Protein AF-A0AAU5USV9-F1 (afdb_monomer)

Secondary structure (DSSP, 8-state):
--HHHHHHHHHHHHHHHHHHHHHHHHIIIIIHHHHHHHHTT-HHHHHHHHHHHHTTHHHHHHHHHHHHHHHHHHHHHH--TTHHHHHHHHHHHHHHHHHHHHIIIIIHHHHHT--TTTHHHHHHHHHHHHHHHHHHHHHHHHHHHHGGG-

Solvent-accessible surface area (backbone atoms only — not comparable to full-atom values): 8138 Å² total; per-residue (Å²): 131,59,74,66,59,58,52,52,49,49,52,52,33,51,49,50,43,48,51,52,37,48,52,50,49,44,41,63,73,50,47,52,56,48,49,51,61,74,41,61,85,44,56,64,65,46,51,54,52,50,47,60,66,53,54,78,44,62,60,59,51,49,53,51,52,50,51,36,52,52,44,50,51,52,47,52,74,74,46,65,77,67,48,67,59,57,51,50,31,48,51,29,47,50,53,28,48,52,50,49,48,44,42,66,69,51,50,47,59,49,58,78,73,46,52,86,84,50,41,65,60,54,52,54,51,46,53,52,53,52,51,50,32,40,51,33,44,43,49,31,42,50,52,59,60,53,59,78,77,110

Foldseek 3Di:
DPPVVLVVLLCQLLVLLCCLLVVLCCCLPPVVVVLCVVCPPVPVVSLVVVCVVLPPVLVVVVVSLVSNVVSLVVSCVVDVVPVVLSVLLVVLSVVLVVLSCCCNPPLSVCCVPDDPVCNVVSVVVVSVSSVSSSVSSVVSSVSSVVVVVD

pLDDT: mean 92.58, std 6.14, range [59.22, 98.56]

Radius of gyration: 17.81 Å; Cα contacts (8 Å, |Δi|>4): 89; chains: 1; bounding box: 40×24×57 Å

Mean predicted aligned error: 3.77 Å

Structure (mmCIF, N/CA/C/O backbone):
data_AF-A0AAU5USV9-F1
#
_entry.id   AF-A0AAU5USV9-F1
#
loop_
_atom_site.group_PDB
_atom_site.id
_atom_site.type_symbol
_atom_site.label_atom_id
_atom_site.label_alt_id
_atom_site.label_comp_id
_atom_site.label_asym_id
_atom_site.label_entity_id
_atom_site.label_seq_id
_atom_site.pdbx_PDB_ins_code
_atom_site.Cartn_x
_atom_site.Cartn_y
_atom_site.Cartn_z
_atom_site.occupancy
_atom_site.B_iso_or_equiv
_atom_site.auth_seq_id
_atom_site.auth_comp_id
_atom_site.auth_asym_id
_atom_site.auth_atom_id
_atom_site.pdbx_PDB_model_num
ATOM 1 N N . MET A 1 1 ? 11.718 -4.136 -29.205 1.00 59.22 1 MET A N 1
ATOM 2 C CA . MET A 1 1 ? 10.387 -3.529 -28.957 1.00 59.22 1 MET A CA 1
ATOM 3 C C . MET A 1 1 ? 10.379 -2.122 -29.527 1.00 59.22 1 MET A C 1
ATOM 5 O O . MET A 1 1 ? 11.414 -1.473 -29.456 1.00 59.22 1 MET A O 1
ATOM 9 N N . SER A 1 2 ? 9.266 -1.655 -30.103 1.00 70.94 2 SER A N 1
ATOM 10 C CA . SER A 1 2 ? 9.129 -0.237 -30.465 1.00 70.94 2 SER A CA 1
ATOM 11 C C . SER A 1 2 ? 9.112 0.623 -29.194 1.00 70.94 2 SER A C 1
ATOM 13 O O . SER A 1 2 ? 8.640 0.172 -28.147 1.00 70.94 2 SER A O 1
ATOM 15 N N . SER A 1 3 ? 9.604 1.860 -29.276 1.00 75.19 3 SER A N 1
ATOM 16 C CA . SER A 1 3 ? 9.618 2.818 -28.156 1.00 75.19 3 SER A CA 1
ATOM 17 C C . SER A 1 3 ? 8.234 3.007 -27.514 1.00 75.19 3 SER A C 1
ATOM 19 O O . SER A 1 3 ? 8.122 3.127 -26.296 1.00 75.19 3 SER A O 1
ATOM 21 N N . GLY A 1 4 ? 7.164 2.930 -28.313 1.00 82.88 4 GLY A N 1
ATOM 22 C CA . GLY A 1 4 ? 5.782 3.022 -27.833 1.00 82.88 4 GLY A CA 1
ATOM 23 C C . GLY A 1 4 ? 5.337 1.867 -26.925 1.00 82.88 4 GLY A C 1
ATOM 24 O O . GLY A 1 4 ? 4.580 2.095 -25.985 1.00 82.88 4 GLY A O 1
ATOM 25 N N . ALA A 1 5 ? 5.823 0.641 -27.147 1.00 83.88 5 ALA A N 1
ATOM 26 C CA . ALA A 1 5 ? 5.436 -0.513 -26.329 1.00 83.88 5 ALA A CA 1
ATOM 27 C C . ALA A 1 5 ? 6.033 -0.445 -24.910 1.00 83.88 5 ALA A C 1
ATOM 29 O O . ALA A 1 5 ? 5.352 -0.763 -23.935 1.00 83.88 5 ALA A O 1
ATOM 30 N N . LEU A 1 6 ? 7.282 0.018 -24.788 1.00 85.06 6 LEU A N 1
ATOM 31 C CA . LEU A 1 6 ? 7.930 0.240 -23.491 1.00 85.06 6 LEU A CA 1
ATOM 32 C C . LEU A 1 6 ? 7.239 1.370 -22.715 1.00 85.06 6 LEU A C 1
ATOM 34 O O . LEU A 1 6 ? 6.956 1.216 -21.528 1.00 85.06 6 LEU A O 1
ATOM 38 N N . ALA A 1 7 ? 6.902 2.470 -23.396 1.00 87.62 7 ALA A N 1
ATOM 39 C CA . ALA A 1 7 ? 6.174 3.585 -22.795 1.00 87.62 7 ALA A CA 1
ATOM 40 C C . ALA A 1 7 ? 4.793 3.154 -22.270 1.00 87.62 7 ALA A C 1
ATOM 42 O O . ALA A 1 7 ? 4.430 3.482 -21.142 1.00 87.62 7 ALA A O 1
ATOM 43 N N . GLY A 1 8 ? 4.047 2.360 -23.047 1.00 91.56 8 GLY A N 1
ATOM 44 C CA . GLY A 1 8 ? 2.766 1.802 -22.609 1.00 91.56 8 GLY A CA 1
ATOM 45 C C . GLY A 1 8 ? 2.897 0.940 -21.350 1.00 91.56 8 GLY A C 1
ATOM 46 O O . GLY A 1 8 ? 2.138 1.118 -20.397 1.00 91.56 8 GLY A O 1
ATOM 47 N N . LEU A 1 9 ? 3.901 0.057 -21.301 1.00 91.56 9 LEU A N 1
ATOM 48 C CA . LEU A 1 9 ? 4.178 -0.768 -20.122 1.00 91.56 9 LEU A CA 1
ATOM 49 C C . LEU A 1 9 ? 4.544 0.083 -18.896 1.00 91.56 9 LEU A C 1
ATOM 51 O O . LEU A 1 9 ? 4.040 -0.179 -17.803 1.00 91.56 9 LEU A O 1
ATOM 55 N N . ALA A 1 10 ? 5.371 1.116 -19.075 1.00 90.12 10 ALA A N 1
ATOM 56 C CA . ALA A 1 10 ? 5.758 2.031 -18.005 1.00 90.12 10 ALA A CA 1
ATOM 57 C C . ALA A 1 10 ? 4.550 2.791 -17.433 1.00 90.12 10 ALA A C 1
ATOM 59 O O . ALA A 1 10 ? 4.406 2.879 -16.213 1.00 90.12 10 ALA A O 1
ATOM 60 N N . ILE A 1 11 ? 3.644 3.273 -18.294 1.00 93.75 11 ILE A N 1
ATOM 61 C CA . ILE A 1 11 ? 2.396 3.934 -17.880 1.00 93.75 11 ILE A CA 1
ATOM 62 C C . ILE A 1 11 ? 1.518 2.973 -17.074 1.00 93.75 11 ILE A C 1
ATOM 64 O O . ILE A 1 11 ? 1.021 3.348 -16.013 1.00 93.75 11 ILE A O 1
ATOM 68 N N . ILE A 1 12 ? 1.351 1.730 -17.538 1.00 95.38 12 ILE A N 1
ATOM 69 C CA . ILE A 1 12 ? 0.572 0.713 -16.819 1.00 95.38 12 ILE A CA 1
ATOM 70 C C . ILE A 1 12 ? 1.197 0.437 -15.449 1.00 95.38 12 ILE A C 1
ATOM 72 O O . ILE A 1 12 ? 0.503 0.486 -14.435 1.00 95.38 12 ILE A O 1
ATOM 76 N N . HIS A 1 13 ? 2.507 0.189 -15.398 1.00 94.38 13 HIS A N 1
ATOM 77 C CA . HIS A 1 13 ? 3.221 -0.087 -14.153 1.00 94.38 13 HIS A CA 1
ATOM 78 C C . HIS A 1 13 ? 3.089 1.070 -13.150 1.00 94.38 13 HIS A C 1
ATOM 80 O O . HIS A 1 13 ? 2.710 0.857 -11.995 1.00 94.38 13 HIS A O 1
ATOM 86 N N . ALA A 1 14 ? 3.350 2.302 -13.597 1.00 94.12 14 ALA A N 1
ATOM 87 C CA . ALA A 1 14 ? 3.230 3.500 -12.775 1.00 94.12 14 ALA A CA 1
ATOM 88 C C . ALA A 1 14 ? 1.783 3.734 -12.318 1.00 94.12 14 ALA A C 1
ATOM 90 O O . ALA A 1 14 ? 1.560 4.042 -11.151 1.00 94.12 14 ALA A O 1
ATOM 91 N N . GLY A 1 15 ? 0.799 3.528 -13.197 1.00 96.94 15 GLY A N 1
ATOM 92 C CA . GLY A 1 15 ? -0.624 3.659 -12.883 1.00 96.94 15 GLY A CA 1
ATOM 93 C C . GLY A 1 15 ? -1.095 2.661 -11.824 1.00 96.94 15 GLY A C 1
ATOM 94 O O . GLY A 1 15 ? -1.792 3.045 -10.887 1.00 96.94 15 GLY A O 1
ATOM 95 N N . LEU A 1 16 ? -0.664 1.398 -11.913 1.00 97.62 16 LEU A N 1
ATOM 96 C CA . LEU A 1 16 ? -0.963 0.374 -10.907 1.00 97.62 16 LEU A CA 1
ATOM 97 C C . LEU A 1 16 ? -0.347 0.726 -9.545 1.00 97.62 16 LEU A C 1
ATOM 99 O O . LEU A 1 16 ? -1.026 0.664 -8.518 1.00 97.62 16 LEU A O 1
ATOM 103 N N . ALA A 1 17 ? 0.923 1.139 -9.532 1.00 96.44 17 ALA A N 1
ATOM 104 C CA . ALA A 1 17 ? 1.601 1.569 -8.313 1.00 96.44 17 ALA A CA 1
ATOM 105 C C . ALA A 1 17 ? 0.934 2.814 -7.697 1.00 96.44 17 ALA A C 1
ATOM 107 O O . ALA A 1 17 ? 0.673 2.840 -6.492 1.00 96.44 17 ALA A O 1
ATOM 108 N N . ALA A 1 18 ? 0.576 3.803 -8.519 1.00 97.06 18 ALA A N 1
ATOM 109 C CA . ALA A 1 18 ? -0.140 5.001 -8.093 1.00 97.06 18 ALA A CA 1
ATOM 110 C C . ALA A 1 18 ? -1.527 4.670 -7.526 1.00 97.06 18 ALA A C 1
ATOM 112 O O . ALA A 1 18 ? -1.901 5.207 -6.486 1.00 97.06 18 ALA A O 1
ATOM 113 N N . ALA A 1 19 ? -2.272 3.753 -8.150 1.00 97.56 19 ALA A N 1
ATOM 114 C CA . ALA A 1 19 ? -3.566 3.301 -7.645 1.00 97.56 19 ALA A CA 1
ATOM 115 C C . ALA A 1 19 ? -3.436 2.639 -6.264 1.00 97.56 19 ALA A C 1
ATOM 117 O O . ALA A 1 19 ? -4.251 2.893 -5.374 1.00 97.56 19 ALA A O 1
ATOM 118 N N . TRP A 1 20 ? -2.391 1.833 -6.052 1.00 96.94 20 TRP A N 1
ATOM 119 C CA . TRP A 1 20 ? -2.150 1.200 -4.757 1.00 96.94 20 TRP A CA 1
ATOM 120 C C . TRP A 1 20 ? -1.796 2.221 -3.669 1.00 96.94 20 TRP A C 1
ATOM 122 O O . TRP A 1 20 ? -2.435 2.251 -2.613 1.00 96.94 20 TRP A O 1
ATOM 132 N N . VAL A 1 21 ? -0.817 3.090 -3.944 1.00 97.44 21 VAL A N 1
ATOM 133 C CA . VAL A 1 21 ? -0.370 4.157 -3.034 1.00 97.44 21 VAL A CA 1
ATOM 134 C C . VAL A 1 21 ? -1.522 5.112 -2.721 1.00 97.44 21 VAL A C 1
ATOM 136 O O . VAL A 1 21 ? -1.802 5.381 -1.553 1.00 97.44 21 VAL A O 1
ATOM 139 N N . GLY A 1 22 ? -2.239 5.568 -3.748 1.00 97.44 22 GLY A N 1
ATOM 140 C CA . GLY A 1 22 ? -3.383 6.465 -3.622 1.00 97.44 22 GLY A CA 1
ATOM 141 C C . GLY A 1 22 ? -4.527 5.847 -2.822 1.00 97.44 22 GLY A C 1
ATOM 142 O O . GLY A 1 22 ? -5.058 6.493 -1.921 1.00 97.44 22 GLY A O 1
ATOM 143 N N . GLY A 1 23 ? -4.866 4.578 -3.071 1.00 95.88 23 GLY A N 1
ATOM 144 C CA . GLY A 1 23 ? -5.890 3.862 -2.307 1.00 95.88 23 GLY A CA 1
ATOM 145 C C . GLY A 1 23 ? -5.537 3.726 -0.821 1.00 95.88 23 GLY A C 1
ATOM 146 O O . GLY A 1 23 ? -6.385 3.963 0.044 1.00 95.88 23 GLY A O 1
ATOM 147 N N . MET A 1 24 ? -4.277 3.408 -0.506 1.00 95.81 24 MET A N 1
ATOM 148 C CA . MET A 1 24 ? -3.789 3.359 0.877 1.00 95.81 24 MET A CA 1
ATOM 149 C C . MET A 1 24 ? -3.820 4.737 1.546 1.00 95.81 24 MET A C 1
ATOM 151 O O . MET A 1 24 ? -4.341 4.861 2.655 1.00 95.81 24 MET A O 1
ATOM 155 N N . ALA A 1 25 ? -3.310 5.769 0.870 1.00 97.75 25 ALA A N 1
ATOM 156 C CA . ALA A 1 25 ? -3.290 7.137 1.381 1.00 97.75 25 ALA A CA 1
ATOM 157 C C . ALA A 1 25 ? -4.709 7.667 1.630 1.00 97.75 25 ALA A C 1
ATOM 159 O O . ALA A 1 25 ? -4.994 8.195 2.704 1.00 97.75 25 ALA A O 1
ATOM 160 N N . TYR A 1 26 ? -5.627 7.463 0.683 1.00 96.94 26 TYR A N 1
ATOM 161 C CA . TYR A 1 26 ? -7.027 7.850 0.834 1.00 96.94 26 TYR A CA 1
ATOM 162 C C . TYR A 1 26 ? -7.682 7.142 2.023 1.00 96.94 26 TYR A C 1
ATOM 164 O O . TYR A 1 26 ? -8.334 7.782 2.852 1.00 96.94 26 TYR A O 1
ATOM 172 N N . SER A 1 27 ? -7.466 5.831 2.157 1.00 93.25 27 SER A N 1
ATOM 173 C CA . SER A 1 27 ? -7.966 5.076 3.304 1.00 93.25 27 SER A CA 1
ATOM 174 C C . SER A 1 27 ? -7.446 5.664 4.622 1.00 93.25 27 SER A C 1
ATOM 176 O O . SER A 1 27 ? -8.243 6.035 5.484 1.00 93.25 27 SER A O 1
ATOM 178 N N . LEU A 1 28 ? -6.127 5.832 4.759 1.00 94.50 28 LEU A N 1
ATOM 179 C CA . LEU A 1 28 ? -5.485 6.269 6.002 1.00 94.50 28 LEU A CA 1
ATOM 180 C C . LEU A 1 28 ? -5.805 7.709 6.396 1.00 94.50 28 LEU A C 1
ATOM 182 O O . LEU A 1 28 ? -6.078 7.968 7.566 1.00 94.50 28 LEU A O 1
ATOM 186 N N . PHE A 1 29 ? -5.767 8.640 5.446 1.00 96.31 29 PHE A N 1
ATOM 187 C CA . PHE A 1 29 ? -5.858 10.069 5.745 1.00 96.31 29 PHE A CA 1
ATOM 188 C C . PHE A 1 29 ? -7.265 10.640 5.576 1.00 96.31 29 PHE A C 1
ATOM 190 O O . PHE A 1 29 ? -7.553 11.702 6.123 1.00 96.31 29 PHE A O 1
ATOM 197 N N . VAL A 1 30 ? -8.159 9.948 4.863 1.00 96.31 30 VAL A N 1
ATOM 198 C CA . VAL A 1 30 ? -9.526 10.433 4.614 1.00 96.31 30 VAL A CA 1
ATOM 199 C C . VAL A 1 30 ? -10.569 9.517 5.238 1.00 96.31 30 VAL A C 1
ATOM 201 O O . VAL A 1 30 ? -11.395 9.989 6.020 1.00 96.31 30 VAL A O 1
ATOM 204 N N . VAL A 1 31 ? -10.549 8.219 4.928 1.00 94.56 31 VAL A N 1
ATOM 205 C CA . VAL A 1 31 ? -11.603 7.292 5.375 1.00 94.56 31 VAL A CA 1
ATOM 206 C C . VAL A 1 31 ? -11.506 7.022 6.874 1.00 94.56 31 VAL A C 1
ATOM 208 O O . VAL A 1 31 ? -12.481 7.240 7.590 1.00 94.56 31 VAL A O 1
ATOM 211 N N . GLN A 1 32 ? -10.340 6.603 7.377 1.00 92.19 32 GLN A N 1
ATOM 212 C CA . GLN A 1 32 ? -10.170 6.237 8.790 1.00 92.19 32 GLN A CA 1
ATOM 213 C C . GLN A 1 32 ? -10.504 7.395 9.757 1.00 92.19 32 GLN A C 1
ATOM 215 O O . GLN A 1 32 ? -11.249 7.167 10.716 1.00 92.19 32 GLN A O 1
ATOM 220 N N . PRO A 1 33 ? -10.064 8.650 9.521 1.00 93.81 33 PRO A N 1
ATOM 221 C CA . PRO A 1 33 ? -10.428 9.771 10.386 1.00 93.81 33 PRO A CA 1
ATOM 222 C C . PRO A 1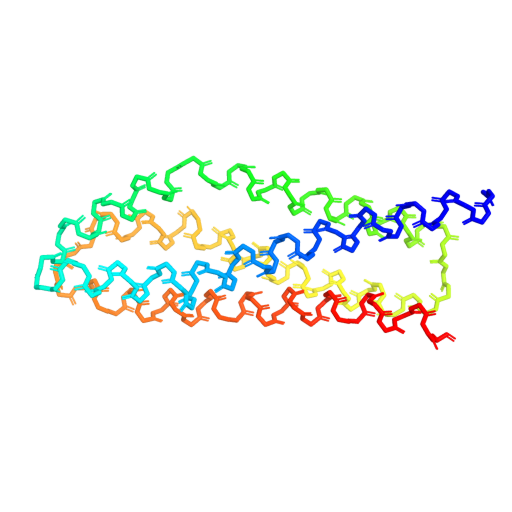 33 ? -11.924 10.096 10.336 1.00 93.81 33 PRO A C 1
ATOM 224 O O . PRO A 1 33 ? -12.525 10.379 11.374 1.00 93.81 33 PRO A O 1
ATOM 227 N N . LYS A 1 34 ? -12.548 10.012 9.151 1.00 95.25 34 LYS A N 1
ATOM 228 C CA . LYS A 1 34 ? -13.993 10.228 8.994 1.00 95.25 34 LYS A CA 1
ATOM 229 C C . LYS A 1 34 ? -14.808 9.153 9.705 1.00 95.25 34 LYS A C 1
ATOM 231 O O . LYS A 1 34 ? -15.742 9.505 10.415 1.00 95.25 34 LYS A O 1
ATOM 236 N N . LEU A 1 35 ? -14.423 7.880 9.593 1.00 93.31 35 LEU A N 1
ATOM 237 C CA . LEU A 1 35 ? -15.056 6.785 10.332 1.00 93.31 35 LEU A CA 1
ATOM 238 C C . LEU A 1 35 ? -14.930 6.994 11.843 1.00 93.31 35 LEU A C 1
ATOM 240 O O . LEU A 1 35 ? -15.921 6.909 12.562 1.00 93.31 35 LEU A O 1
ATOM 244 N N . LYS A 1 36 ? -13.736 7.348 12.334 1.00 92.19 36 LYS A N 1
ATOM 245 C CA . LYS A 1 36 ? -13.534 7.661 13.755 1.00 92.19 36 LYS A CA 1
ATOM 246 C C . LYS A 1 36 ? -14.444 8.799 14.229 1.00 92.19 36 LYS A C 1
ATOM 248 O O . LYS A 1 36 ? -15.004 8.698 15.316 1.00 92.19 36 LYS A O 1
ATOM 253 N N . ARG A 1 37 ? -14.603 9.859 13.429 1.00 94.88 37 ARG A N 1
ATOM 254 C CA . ARG A 1 37 ? -15.481 10.994 13.752 1.00 94.88 37 ARG A CA 1
ATOM 255 C C . ARG A 1 37 ? -16.963 10.618 13.713 1.00 94.88 37 ARG A C 1
ATOM 257 O O . ARG A 1 37 ? -17.692 11.035 14.600 1.00 94.88 37 ARG A O 1
ATOM 264 N N . TYR A 1 38 ? -17.387 9.863 12.701 1.00 96.06 38 TYR A N 1
ATOM 265 C CA . TYR A 1 38 ? -18.782 9.469 12.504 1.00 96.06 38 TYR A CA 1
ATOM 266 C C . TYR A 1 38 ? -19.295 8.583 13.643 1.00 96.06 38 TYR A C 1
ATOM 268 O O . TYR A 1 38 ? -20.351 8.855 14.197 1.00 96.06 38 TYR A O 1
ATOM 276 N N . PHE A 1 39 ? -18.516 7.573 14.037 1.00 95.75 39 PHE A N 1
ATOM 277 C CA . PHE A 1 39 ? -18.911 6.641 15.096 1.00 95.75 39 PHE A CA 1
ATOM 278 C C . PHE A 1 39 ? -18.698 7.193 16.517 1.00 95.75 39 PHE A C 1
ATOM 280 O O . PHE A 1 39 ? -19.333 6.738 17.465 1.00 95.75 39 PHE A O 1
ATOM 287 N N . GLY A 1 40 ? -17.820 8.183 16.709 1.00 94.06 40 GLY A N 1
ATOM 288 C CA . GLY A 1 40 ? -17.597 8.798 18.020 1.00 94.06 40 GLY A CA 1
ATOM 289 C C . GLY A 1 40 ? -17.177 7.779 19.088 1.00 94.06 40 GLY A C 1
ATOM 290 O O . GLY A 1 40 ? -16.070 7.240 19.028 1.00 94.06 40 GLY A O 1
ATOM 291 N N . LYS A 1 41 ? -18.053 7.547 20.078 1.00 92.81 41 LYS A N 1
ATOM 292 C CA . LYS A 1 41 ? -17.845 6.579 21.173 1.00 92.81 41 LYS A CA 1
ATOM 293 C C . LYS A 1 41 ? -18.227 5.138 20.804 1.00 92.81 41 LYS A C 1
ATOM 295 O O . LYS A 1 41 ? -17.835 4.231 21.530 1.00 92.81 41 LYS A O 1
ATOM 300 N N . ASP A 1 42 ? -18.954 4.926 19.706 1.00 94.25 42 ASP A N 1
ATOM 301 C CA . ASP A 1 42 ? -19.351 3.598 19.228 1.00 94.25 42 ASP A CA 1
ATOM 302 C C . ASP A 1 42 ? -18.169 2.886 18.552 1.00 94.25 42 ASP A C 1
ATOM 304 O O . ASP A 1 42 ? -17.999 2.868 17.330 1.00 94.25 42 ASP A O 1
ATOM 308 N N . GLN A 1 43 ? -17.272 2.351 19.379 1.00 89.31 43 GLN A N 1
ATOM 309 C CA . GLN A 1 43 ? -16.098 1.634 18.899 1.00 89.31 43 GLN A CA 1
ATOM 310 C C . GLN A 1 43 ? -16.480 0.321 18.205 1.00 89.31 43 GLN A C 1
ATOM 312 O O . GLN A 1 43 ? -15.865 -0.015 17.194 1.00 89.31 43 GLN A O 1
ATOM 317 N N . ASP A 1 44 ? -17.496 -0.380 18.701 1.00 90.56 44 ASP A N 1
ATOM 318 C CA . ASP A 1 44 ? -17.882 -1.697 18.195 1.00 90.56 44 ASP A CA 1
ATOM 319 C C . ASP A 1 44 ? -18.519 -1.596 16.806 1.00 90.56 44 ASP A C 1
ATOM 321 O O . ASP A 1 44 ? -18.103 -2.312 15.891 1.00 90.56 44 ASP A O 1
ATOM 325 N N . GLY A 1 45 ? -19.434 -0.642 16.592 1.00 92.94 45 GLY A N 1
ATOM 326 C CA . GLY A 1 45 ? -20.004 -0.376 15.269 1.00 92.94 45 GLY A CA 1
ATOM 327 C C . GLY A 1 45 ? -18.937 0.025 14.246 1.00 92.94 45 GLY A C 1
ATOM 328 O O . GLY A 1 45 ? -18.941 -0.443 13.101 1.00 92.94 45 GLY A O 1
ATOM 329 N N . ARG A 1 46 ? -17.941 0.815 14.672 1.00 93.12 46 ARG A N 1
ATOM 330 C CA . ARG A 1 46 ? -16.802 1.185 13.819 1.00 93.12 46 ARG A CA 1
ATOM 331 C C . ARG A 1 46 ? -15.965 -0.029 13.416 1.00 93.12 46 ARG A C 1
ATOM 333 O O . ARG A 1 46 ? -15.546 -0.126 12.259 1.00 93.12 46 ARG A O 1
ATOM 340 N N . GLU A 1 47 ? -15.680 -0.930 14.353 1.00 91.31 47 GLU A N 1
ATOM 341 C CA . GLU A 1 47 ? -14.904 -2.146 14.091 1.00 91.31 47 GLU A CA 1
ATOM 342 C C . GLU A 1 47 ? -15.664 -3.112 13.173 1.00 91.31 47 GLU A C 1
ATOM 344 O O . GLU A 1 47 ? -15.072 -3.621 12.219 1.00 91.31 47 GLU A O 1
ATOM 349 N N . GLN A 1 48 ? -16.976 -3.282 13.369 1.00 91.75 48 GLN A N 1
ATOM 350 C CA . GLN A 1 48 ? -17.827 -4.088 12.487 1.00 91.75 48 GLN A CA 1
ATOM 351 C C . GLN A 1 48 ? -17.807 -3.573 11.044 1.00 91.75 48 GLN A C 1
ATOM 353 O O . GLN A 1 48 ? -17.526 -4.339 10.119 1.00 91.75 48 GLN A O 1
ATOM 358 N N . LEU A 1 49 ? -18.021 -2.269 10.827 1.00 92.44 49 LEU A N 1
ATOM 359 C CA . LEU A 1 49 ? -17.957 -1.697 9.479 1.00 92.44 49 LEU A CA 1
ATOM 360 C C . LEU A 1 49 ? -16.555 -1.837 8.872 1.00 92.44 49 LEU A C 1
ATOM 362 O O . LEU A 1 49 ? -16.413 -2.183 7.698 1.00 92.44 49 LEU A O 1
ATOM 366 N N . THR A 1 50 ? -15.508 -1.605 9.668 1.00 90.69 50 THR A N 1
ATOM 367 C CA . THR A 1 50 ? -14.121 -1.785 9.217 1.00 90.69 50 THR A CA 1
ATOM 368 C C . THR A 1 50 ? -13.878 -3.226 8.770 1.00 90.69 50 THR A C 1
ATOM 370 O O . THR A 1 50 ? -13.190 -3.448 7.774 1.00 90.69 50 THR A O 1
ATOM 373 N N . ALA A 1 51 ? -14.474 -4.201 9.458 1.00 89.62 51 ALA A N 1
ATOM 374 C CA . ALA A 1 51 ? -14.377 -5.604 9.094 1.00 89.62 51 ALA A CA 1
ATOM 375 C C . ALA A 1 51 ? -15.091 -5.949 7.797 1.00 89.62 51 ALA A C 1
ATOM 377 O O . ALA A 1 51 ? -14.517 -6.659 6.970 1.00 89.62 51 ALA A O 1
ATOM 378 N N . VAL A 1 52 ? -16.278 -5.391 7.573 1.00 91.12 52 VAL A N 1
ATOM 379 C CA . VAL A 1 52 ? -16.984 -5.532 6.296 1.00 91.12 52 VAL A CA 1
ATOM 380 C C . VAL A 1 52 ? -16.140 -4.957 5.156 1.00 91.12 52 VAL A C 1
ATOM 382 O O . VAL A 1 52 ? -15.911 -5.647 4.164 1.00 91.12 52 VAL A O 1
ATOM 385 N N . ILE A 1 53 ? -15.593 -3.748 5.322 1.00 88.38 53 ILE A N 1
ATOM 386 C CA . ILE A 1 53 ? -14.740 -3.093 4.314 1.00 88.38 53 ILE A CA 1
ATOM 387 C C . ILE A 1 53 ? -13.459 -3.900 4.040 1.00 88.38 53 ILE A C 1
ATOM 389 O O . ILE A 1 53 ? -13.024 -4.011 2.893 1.00 88.38 53 ILE A O 1
ATOM 393 N N . ALA A 1 54 ? -12.831 -4.453 5.080 1.00 85.62 54 ALA A N 1
ATOM 394 C CA . ALA A 1 54 ? -11.597 -5.226 4.948 1.00 85.62 54 ALA A CA 1
ATOM 395 C C . ALA A 1 54 ? -11.830 -6.639 4.382 1.00 85.62 54 ALA A C 1
ATOM 397 O O . ALA A 1 54 ? -10.923 -7.222 3.776 1.00 85.62 54 ALA A O 1
ATOM 398 N N . SER A 1 55 ? -13.027 -7.202 4.569 1.00 85.12 55 SER A N 1
ATOM 399 C CA . SER A 1 55 ? -13.370 -8.544 4.103 1.00 85.12 55 SER A CA 1
ATOM 400 C C . SER A 1 55 ? -13.246 -8.659 2.578 1.00 85.12 55 SER A C 1
ATOM 402 O O . SER A 1 55 ? -13.627 -7.771 1.821 1.00 85.12 55 SER A O 1
ATOM 404 N N . GLY A 1 56 ? -12.620 -9.739 2.104 1.00 85.94 56 GLY A N 1
ATOM 405 C CA . GLY A 1 56 ? -12.406 -9.993 0.672 1.00 85.94 56 GLY A CA 1
ATOM 406 C C . GLY A 1 56 ? -11.403 -9.064 -0.033 1.00 85.94 56 GLY A C 1
ATOM 407 O O . GLY A 1 56 ? -10.844 -9.454 -1.058 1.00 85.94 56 GLY A O 1
ATOM 408 N N . ASN A 1 57 ? -11.086 -7.892 0.529 1.00 90.69 57 ASN A N 1
ATOM 409 C CA . ASN A 1 57 ? -10.193 -6.911 -0.092 1.00 90.69 57 ASN A CA 1
ATOM 410 C C . ASN A 1 57 ? -8.776 -7.459 -0.327 1.00 90.69 57 ASN A C 1
ATOM 412 O O . ASN A 1 57 ? -8.096 -7.063 -1.273 1.00 90.69 57 ASN A O 1
ATOM 416 N N . ARG A 1 58 ? -8.343 -8.428 0.490 1.00 94.12 58 ARG A N 1
ATOM 417 C CA . ARG A 1 58 ? -7.000 -9.009 0.388 1.00 94.12 58 ARG A CA 1
ATOM 418 C C . ARG A 1 58 ? -6.679 -9.603 -0.983 1.00 94.12 58 ARG A C 1
ATOM 420 O O . ARG A 1 58 ? -5.564 -9.436 -1.459 1.00 94.12 58 ARG A O 1
ATOM 427 N N . TRP A 1 59 ? -7.650 -10.234 -1.644 1.00 95.31 59 TRP A N 1
ATOM 428 C CA . TRP A 1 59 ? -7.433 -10.834 -2.964 1.00 95.31 59 TRP A CA 1
ATOM 429 C C . TRP A 1 59 ? -7.291 -9.784 -4.064 1.00 95.31 59 TRP A C 1
ATOM 431 O O . TRP A 1 59 ? -6.462 -9.942 -4.956 1.00 95.31 59 TRP A O 1
ATOM 441 N N . LYS A 1 60 ? -8.029 -8.672 -3.958 1.00 95.31 60 LYS A N 1
ATOM 442 C CA . LYS A 1 60 ? -7.894 -7.534 -4.879 1.00 95.31 60 LYS A CA 1
ATOM 443 C C . LYS A 1 60 ? -6.505 -6.908 -4.768 1.00 95.31 60 LYS A C 1
ATOM 445 O O . LYS A 1 60 ? -5.866 -6.641 -5.781 1.00 95.31 60 LYS A O 1
ATOM 450 N N . VAL A 1 61 ? -6.016 -6.729 -3.539 1.00 95.44 61 VAL A N 1
ATOM 451 C CA . VAL A 1 61 ? -4.679 -6.172 -3.295 1.00 95.44 61 VAL A CA 1
ATOM 452 C C . VAL A 1 61 ? -3.576 -7.142 -3.727 1.00 95.44 61 VAL A C 1
ATOM 454 O O . VAL A 1 61 ? -2.612 -6.695 -4.337 1.00 95.44 61 VAL A O 1
ATOM 457 N N . ILE A 1 62 ? -3.724 -8.457 -3.511 1.00 96.75 62 ILE A N 1
ATOM 458 C CA . ILE A 1 62 ? -2.786 -9.455 -4.060 1.00 96.75 62 ILE A CA 1
ATOM 459 C C . ILE A 1 62 ? -2.720 -9.361 -5.582 1.00 96.75 62 ILE A C 1
ATOM 461 O O . ILE A 1 62 ? -1.623 -9.316 -6.129 1.00 96.75 62 ILE A O 1
ATOM 465 N N . GLY A 1 63 ? -3.870 -9.307 -6.262 1.00 97.81 63 GLY A N 1
ATOM 466 C CA . GLY A 1 63 ? -3.908 -9.168 -7.718 1.00 97.81 63 GLY A CA 1
ATOM 467 C C . GLY A 1 63 ? -3.181 -7.909 -8.196 1.00 97.81 63 GLY A C 1
ATOM 468 O O . GLY A 1 63 ? -2.394 -7.970 -9.137 1.00 97.81 63 GLY A O 1
ATOM 469 N N . LEU A 1 64 ? -3.372 -6.788 -7.495 1.00 97.88 64 LEU A N 1
ATOM 470 C CA . LEU A 1 64 ? -2.679 -5.533 -7.780 1.00 97.88 64 LEU A CA 1
ATOM 471 C C . LEU A 1 64 ? -1.160 -5.638 -7.563 1.00 97.88 64 LEU A C 1
ATOM 473 O O . LEU A 1 64 ? -0.397 -5.261 -8.447 1.00 97.88 64 LEU A O 1
ATOM 477 N N . ILE A 1 65 ? -0.714 -6.188 -6.428 1.00 97.69 65 ILE A N 1
ATOM 478 C CA . ILE A 1 65 ? 0.713 -6.405 -6.131 1.00 97.69 65 ILE A CA 1
ATOM 479 C C . ILE A 1 65 ? 1.346 -7.321 -7.184 1.00 97.69 65 ILE A C 1
ATOM 481 O O . ILE A 1 65 ? 2.422 -7.014 -7.693 1.00 97.69 65 ILE A O 1
ATOM 485 N N . ALA A 1 66 ? 0.672 -8.414 -7.548 1.00 98.12 66 ALA A N 1
ATOM 486 C CA . ALA A 1 66 ? 1.141 -9.338 -8.573 1.00 98.12 66 ALA A CA 1
ATOM 487 C C . ALA A 1 66 ? 1.274 -8.642 -9.936 1.00 98.12 66 ALA A C 1
ATOM 489 O O . ALA A 1 66 ? 2.299 -8.788 -10.595 1.00 98.12 66 ALA A O 1
ATOM 490 N N . ALA A 1 67 ? 0.295 -7.826 -10.336 1.00 98.19 67 ALA A N 1
A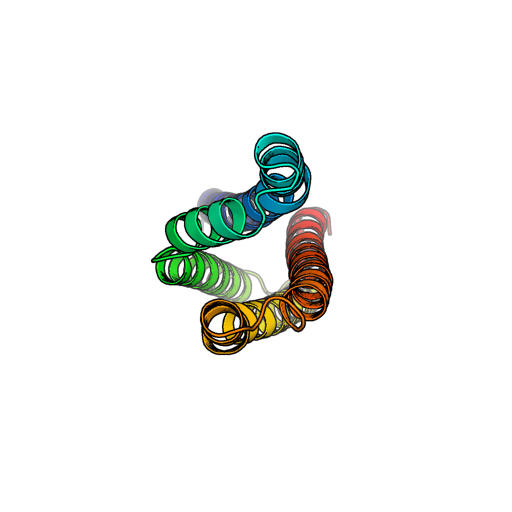TOM 491 C CA . ALA A 1 67 ? 0.367 -7.053 -11.574 1.00 98.19 67 ALA A CA 1
ATOM 492 C C . ALA A 1 67 ? 1.529 -6.040 -11.565 1.00 98.19 67 ALA A C 1
ATOM 494 O O . ALA A 1 67 ? 2.251 -5.919 -12.557 1.00 98.19 67 ALA A O 1
ATOM 495 N N . ILE A 1 68 ? 1.766 -5.353 -10.441 1.00 97.19 68 ILE A N 1
ATOM 496 C CA . ILE A 1 68 ? 2.915 -4.446 -10.272 1.00 97.19 68 ILE A CA 1
ATOM 497 C C . ILE A 1 68 ? 4.235 -5.223 -10.389 1.00 97.19 68 ILE A C 1
ATOM 499 O O . ILE A 1 68 ? 5.143 -4.781 -11.092 1.00 97.19 68 ILE A O 1
ATOM 503 N N . ALA A 1 69 ? 4.340 -6.386 -9.741 1.00 96.44 69 ALA A N 1
ATOM 504 C CA . ALA A 1 69 ? 5.535 -7.223 -9.788 1.00 96.44 69 ALA A CA 1
ATOM 505 C C . ALA A 1 69 ? 5.816 -7.740 -11.207 1.00 96.44 69 ALA A C 1
ATOM 507 O O . ALA A 1 69 ? 6.939 -7.617 -11.688 1.00 96.44 69 ALA A O 1
ATOM 508 N N . LEU A 1 70 ? 4.796 -8.256 -11.902 1.00 96.94 70 LEU A N 1
ATOM 509 C CA . LEU A 1 70 ? 4.920 -8.777 -13.266 1.00 96.94 70 LEU A CA 1
ATOM 510 C C . LEU A 1 70 ? 5.320 -7.684 -14.260 1.00 96.94 70 LEU A C 1
ATOM 512 O O . LEU A 1 70 ? 6.240 -7.875 -15.050 1.00 96.94 70 LEU A O 1
ATOM 516 N N . THR A 1 71 ? 4.668 -6.522 -14.198 1.00 94.94 71 THR A N 1
ATOM 517 C CA . THR A 1 71 ? 5.013 -5.386 -15.067 1.00 94.94 71 THR A CA 1
ATOM 518 C C . THR A 1 71 ? 6.407 -4.838 -14.763 1.00 94.94 71 THR A C 1
ATOM 520 O O . THR A 1 71 ? 7.153 -4.531 -15.688 1.00 94.94 71 THR A O 1
ATOM 523 N N . GLY A 1 72 ? 6.808 -4.787 -13.488 1.00 91.94 72 GLY A N 1
ATOM 524 C CA . GLY A 1 72 ? 8.157 -4.384 -13.087 1.00 91.94 72 GLY A CA 1
ATOM 525 C C . GLY A 1 72 ? 9.240 -5.366 -13.545 1.00 91.94 72 GLY A C 1
ATOM 526 O O . GLY A 1 72 ? 10.290 -4.936 -14.020 1.00 91.94 72 GLY A O 1
ATOM 527 N N . ALA A 1 73 ? 8.975 -6.673 -13.453 1.00 92.44 73 ALA A N 1
ATOM 528 C CA . ALA A 1 73 ? 9.871 -7.719 -13.941 1.00 92.44 73 ALA A CA 1
ATOM 529 C C . ALA A 1 73 ? 10.004 -7.686 -15.469 1.00 92.44 73 ALA A C 1
ATOM 531 O O . ALA A 1 73 ? 11.113 -7.788 -15.986 1.00 92.44 73 ALA A O 1
ATOM 532 N N . ALA A 1 74 ? 8.896 -7.477 -16.188 1.00 91.50 74 ALA A N 1
ATOM 533 C CA . ALA A 1 74 ? 8.917 -7.294 -17.635 1.00 91.50 74 ALA A CA 1
ATOM 534 C C . ALA A 1 74 ? 9.769 -6.078 -18.031 1.00 91.50 74 ALA A C 1
ATOM 536 O O . ALA A 1 74 ? 10.612 -6.203 -18.911 1.00 91.50 74 ALA A O 1
ATOM 537 N N . MET A 1 75 ? 9.618 -4.935 -17.347 1.00 87.50 75 MET A N 1
ATOM 538 C CA . MET A 1 75 ? 10.467 -3.761 -17.589 1.00 87.50 75 MET A CA 1
ATOM 539 C C . MET A 1 75 ? 11.951 -4.066 -17.356 1.00 87.50 75 MET A C 1
ATOM 541 O O . MET A 1 75 ? 12.754 -3.761 -18.227 1.00 87.50 75 MET A O 1
ATOM 545 N N . LEU A 1 76 ? 12.308 -4.719 -16.242 1.00 87.38 76 LEU A N 1
ATOM 546 C CA . LEU A 1 76 ? 13.697 -5.103 -15.948 1.00 87.38 76 LEU A CA 1
ATOM 547 C C . LEU A 1 76 ? 14.281 -6.071 -16.991 1.00 87.38 76 LEU A C 1
ATOM 549 O O . LEU A 1 76 ? 15.480 -6.047 -17.244 1.00 87.38 76 LEU A O 1
ATOM 553 N N . ALA A 1 77 ? 13.460 -6.943 -17.577 1.00 88.25 77 ALA A N 1
ATOM 554 C CA . ALA A 1 77 ? 13.898 -7.875 -18.615 1.00 88.25 77 ALA A CA 1
ATOM 555 C C . ALA A 1 77 ? 14.152 -7.192 -19.972 1.00 88.25 77 ALA A C 1
ATOM 557 O O . ALA A 1 77 ? 14.859 -7.752 -20.804 1.00 88.25 77 ALA A O 1
ATOM 558 N N . ILE A 1 78 ? 13.561 -6.016 -20.205 1.00 86.44 78 ILE A N 1
ATOM 559 C CA . ILE A 1 78 ? 13.683 -5.260 -21.460 1.00 86.44 78 ILE A CA 1
ATOM 560 C C . ILE A 1 78 ? 14.755 -4.174 -21.346 1.00 86.44 78 ILE A C 1
ATOM 562 O O . ILE A 1 78 ? 15.493 -3.944 -22.302 1.00 86.44 78 ILE A O 1
ATOM 566 N N . ASP A 1 79 ? 14.815 -3.503 -20.198 1.00 78.00 79 ASP A N 1
ATOM 567 C CA . ASP A 1 79 ? 15.739 -2.415 -19.917 1.00 78.00 79 ASP A CA 1
ATOM 568 C C . ASP A 1 79 ? 16.587 -2.749 -18.686 1.00 78.00 79 ASP A C 1
ATOM 570 O O . ASP A 1 79 ? 16.084 -2.969 -17.582 1.00 78.00 79 ASP A O 1
ATOM 574 N N . HIS A 1 80 ? 17.896 -2.823 -18.908 1.00 80.12 80 HIS A N 1
ATOM 575 C CA . HIS A 1 80 ? 18.890 -3.116 -17.880 1.00 80.12 80 HIS A CA 1
ATOM 576 C C . HIS A 1 80 ? 19.651 -1.862 -17.435 1.00 80.12 80 HIS A C 1
ATOM 578 O O . HIS A 1 80 ? 20.488 -1.944 -16.525 1.00 80.12 80 HIS A O 1
ATOM 584 N N . ALA A 1 81 ? 19.383 -0.706 -18.055 1.00 77.75 81 ALA A N 1
ATOM 585 C CA . ALA A 1 81 ? 19.909 0.558 -17.576 1.00 77.75 81 ALA A CA 1
ATOM 586 C C . ALA A 1 81 ? 19.430 0.769 -16.136 1.00 77.75 81 ALA A C 1
ATOM 588 O O . ALA A 1 81 ? 18.285 0.491 -15.786 1.00 77.75 81 ALA A O 1
ATOM 589 N N . HIS A 1 82 ? 20.338 1.196 -15.261 1.00 81.19 82 HIS A N 1
ATOM 590 C CA . HIS A 1 82 ? 20.018 1.429 -13.852 1.00 81.19 82 HIS A CA 1
ATOM 591 C C . HIS A 1 82 ? 19.361 0.225 -13.137 1.00 81.19 82 HIS A C 1
ATOM 593 O O . HIS A 1 82 ? 18.519 0.412 -12.258 1.00 81.19 82 HIS A O 1
ATOM 599 N N . TRP A 1 83 ? 19.766 -1.015 -13.462 1.00 85.94 83 TRP A N 1
ATOM 600 C CA . TRP A 1 83 ? 19.241 -2.261 -12.867 1.00 85.94 83 TRP A CA 1
ATOM 601 C C . TRP A 1 83 ? 19.108 -2.221 -11.332 1.00 85.94 83 TRP A C 1
ATOM 603 O O . TRP A 1 83 ? 18.191 -2.814 -10.761 1.00 85.94 83 TRP A O 1
ATOM 613 N N . TRP A 1 84 ? 19.997 -1.491 -10.650 1.00 89.44 84 TRP A N 1
ATOM 614 C CA . TRP A 1 84 ? 19.984 -1.326 -9.198 1.00 89.44 84 TRP A CA 1
ATOM 615 C C . TRP A 1 84 ? 18.722 -0.604 -8.696 1.00 89.44 84 TRP A C 1
ATOM 617 O O . TRP A 1 84 ? 18.229 -0.934 -7.618 1.00 89.44 84 TRP A O 1
ATOM 627 N N . ILE A 1 85 ? 18.146 0.323 -9.474 1.00 89.62 85 ILE A N 1
ATOM 628 C CA . ILE A 1 85 ? 16.878 0.995 -9.147 1.00 89.62 85 ILE A CA 1
ATOM 629 C C . ILE A 1 85 ? 15.737 -0.015 -9.197 1.00 89.62 85 ILE A C 1
ATOM 631 O O . ILE A 1 85 ? 14.902 -0.060 -8.295 1.00 89.62 85 ILE A O 1
ATOM 635 N N . HIS A 1 86 ? 15.715 -0.867 -10.222 1.00 87.75 86 HIS A N 1
ATOM 636 C CA . HIS A 1 86 ? 14.732 -1.943 -10.334 1.00 87.75 86 HIS A CA 1
ATOM 637 C C . HIS A 1 86 ? 14.858 -2.942 -9.179 1.00 87.75 86 HIS A C 1
ATOM 639 O O . HIS A 1 86 ? 13.843 -3.320 -8.591 1.00 87.75 86 HIS A O 1
ATOM 645 N N . ALA A 1 87 ? 16.085 -3.310 -8.800 1.00 90.75 87 ALA A N 1
ATOM 646 C CA . ALA A 1 87 ? 16.346 -4.173 -7.652 1.00 90.75 87 ALA A CA 1
ATOM 647 C C . ALA A 1 87 ? 15.869 -3.535 -6.336 1.00 90.75 87 ALA A C 1
ATOM 649 O O . ALA A 1 87 ? 15.164 -4.179 -5.558 1.00 90.75 87 ALA A O 1
ATOM 650 N N . LEU A 1 88 ? 16.176 -2.252 -6.111 1.00 94.62 88 LEU A N 1
ATOM 651 C CA . LEU A 1 88 ? 15.736 -1.513 -4.928 1.00 94.62 88 LEU A CA 1
ATOM 652 C C . LEU A 1 88 ? 14.207 -1.407 -4.864 1.00 94.62 88 LEU A C 1
ATOM 654 O O . LEU A 1 88 ? 13.613 -1.700 -3.828 1.00 94.62 88 LEU A O 1
ATOM 658 N N . LYS A 1 89 ? 13.545 -1.060 -5.974 1.00 94.50 89 LYS A N 1
ATOM 659 C CA . LYS A 1 89 ? 12.075 -1.046 -6.065 1.00 94.50 89 LYS A CA 1
ATOM 660 C C . LYS A 1 89 ? 11.479 -2.420 -5.770 1.00 94.50 89 LYS A C 1
ATOM 662 O O . LYS A 1 89 ? 10.496 -2.509 -5.038 1.00 94.50 89 LYS A O 1
ATOM 667 N N . GLY A 1 90 ? 12.077 -3.478 -6.316 1.00 94.50 90 GLY A N 1
ATOM 668 C CA . GLY A 1 90 ? 11.687 -4.859 -6.047 1.00 94.50 90 GLY A CA 1
ATOM 669 C C . GLY A 1 90 ? 11.781 -5.196 -4.560 1.00 94.50 90 GLY A C 1
ATOM 670 O O . GLY A 1 90 ? 10.820 -5.705 -3.990 1.00 94.50 90 GLY A O 1
ATOM 671 N N . LEU A 1 91 ? 12.885 -4.834 -3.902 1.00 97.25 91 LEU A N 1
ATOM 672 C CA . LEU A 1 91 ? 13.065 -5.033 -2.463 1.00 97.25 91 LEU A CA 1
ATOM 673 C C . LEU A 1 91 ? 12.019 -4.268 -1.637 1.00 97.25 91 LEU A C 1
ATOM 675 O O . LEU A 1 91 ? 11.407 -4.841 -0.736 1.00 97.25 91 LEU A O 1
ATOM 679 N N . LEU A 1 92 ? 11.767 -2.997 -1.964 1.00 98.12 92 LEU A N 1
ATOM 680 C CA . LEU A 1 92 ? 10.739 -2.188 -1.300 1.00 98.12 92 LEU A CA 1
ATOM 681 C C . LEU A 1 92 ? 9.344 -2.811 -1.455 1.00 98.12 92 LEU A C 1
ATOM 683 O O . LEU A 1 92 ? 8.602 -2.911 -0.475 1.00 98.12 92 LEU A O 1
ATOM 687 N N . LEU A 1 93 ? 9.004 -3.278 -2.662 1.00 97.12 93 LEU A N 1
ATOM 688 C CA . LEU A 1 93 ? 7.749 -3.973 -2.945 1.00 97.12 93 LEU A CA 1
ATOM 689 C C . LEU A 1 93 ? 7.638 -5.281 -2.153 1.00 97.12 93 LEU A C 1
ATOM 691 O O . LEU A 1 93 ? 6.577 -5.562 -1.596 1.00 97.12 93 LEU A O 1
ATOM 695 N N . LEU A 1 94 ? 8.715 -6.064 -2.061 1.00 98.12 94 LEU A N 1
ATOM 696 C CA . LEU A 1 94 ? 8.747 -7.307 -1.287 1.00 98.12 94 LEU A CA 1
ATOM 697 C C . LEU A 1 94 ? 8.513 -7.051 0.205 1.00 98.12 94 LEU A C 1
ATOM 699 O O . LEU A 1 94 ? 7.678 -7.722 0.812 1.00 98.12 94 LEU A O 1
ATOM 703 N N . ILE A 1 95 ? 9.176 -6.049 0.791 1.00 98.56 95 ILE A N 1
ATOM 704 C CA . ILE A 1 95 ? 8.974 -5.682 2.201 1.00 98.56 95 ILE A CA 1
ATOM 705 C C . ILE A 1 95 ? 7.534 -5.199 2.424 1.00 98.56 95 ILE A C 1
ATOM 707 O O . ILE A 1 95 ? 6.867 -5.662 3.352 1.00 98.56 95 ILE A O 1
ATOM 711 N N . ALA A 1 96 ? 7.017 -4.322 1.555 1.00 98.25 96 ALA A N 1
ATOM 712 C CA . ALA A 1 96 ? 5.630 -3.856 1.622 1.00 98.25 96 ALA A CA 1
ATOM 713 C C . ALA A 1 96 ? 4.629 -5.021 1.513 1.00 98.25 96 ALA A C 1
ATOM 715 O O . ALA A 1 96 ? 3.657 -5.078 2.266 1.00 98.25 96 ALA A O 1
ATOM 716 N N . THR A 1 97 ? 4.902 -5.991 0.640 1.00 98.19 97 THR A N 1
ATOM 717 C CA . THR A 1 97 ? 4.101 -7.214 0.484 1.00 98.19 97 THR A CA 1
ATOM 718 C C . THR A 1 97 ? 4.152 -8.081 1.740 1.00 98.19 97 THR A C 1
ATOM 720 O O . THR A 1 97 ? 3.118 -8.581 2.178 1.00 98.19 97 THR A O 1
ATOM 723 N N . GLY A 1 98 ? 5.318 -8.215 2.376 1.00 98.44 98 GLY A N 1
ATOM 724 C CA . GLY A 1 98 ? 5.464 -8.916 3.653 1.00 98.44 98 GLY A CA 1
ATOM 725 C C . GLY A 1 98 ? 4.643 -8.270 4.774 1.00 98.44 98 GLY A C 1
ATOM 726 O O . GLY A 1 98 ? 3.948 -8.965 5.518 1.00 98.44 98 GLY A O 1
ATOM 727 N N . ILE A 1 99 ? 4.644 -6.934 4.853 1.00 98.25 99 ILE A N 1
ATOM 728 C CA . ILE A 1 99 ? 3.789 -6.189 5.790 1.00 98.25 99 ILE A CA 1
ATOM 729 C C . ILE A 1 99 ? 2.312 -6.430 5.472 1.00 98.25 99 ILE A C 1
ATOM 731 O O . ILE A 1 99 ? 1.540 -6.752 6.376 1.00 98.25 99 ILE A O 1
ATOM 735 N N . PHE A 1 100 ? 1.913 -6.314 4.204 1.00 97.12 100 PHE A N 1
ATOM 736 C CA . PHE A 1 100 ? 0.543 -6.566 3.767 1.00 97.12 100 PHE A CA 1
ATOM 737 C C . PHE A 1 100 ? 0.074 -7.983 4.126 1.00 97.12 100 PHE A C 1
ATOM 739 O O . PHE A 1 100 ? -1.037 -8.159 4.634 1.00 97.12 100 PHE A O 1
ATOM 746 N N . TRP A 1 101 ? 0.924 -8.987 3.901 1.00 97.62 101 TRP A N 1
ATOM 747 C CA . TRP A 1 101 ? 0.664 -10.379 4.248 1.00 97.62 101 TRP A CA 1
ATOM 748 C C . TRP A 1 101 ? 0.448 -10.541 5.753 1.00 97.62 101 TRP A C 1
ATOM 750 O O . TRP A 1 101 ? -0.583 -11.057 6.187 1.00 97.62 101 TRP A O 1
ATOM 760 N N . TYR A 1 102 ? 1.373 -10.020 6.564 1.00 97.69 102 TYR A N 1
ATOM 761 C CA . TYR A 1 102 ? 1.239 -10.026 8.018 1.00 97.69 102 TYR A CA 1
ATOM 762 C C . TYR A 1 102 ? -0.065 -9.351 8.471 1.00 97.69 102 TYR A C 1
ATOM 764 O O . TYR A 1 102 ? -0.801 -9.902 9.295 1.00 97.69 102 TYR A O 1
ATOM 772 N N . VAL A 1 103 ? -0.387 -8.179 7.917 1.00 95.81 103 VAL A N 1
ATOM 773 C CA . VAL A 1 103 ? -1.617 -7.455 8.251 1.00 95.81 103 VAL A CA 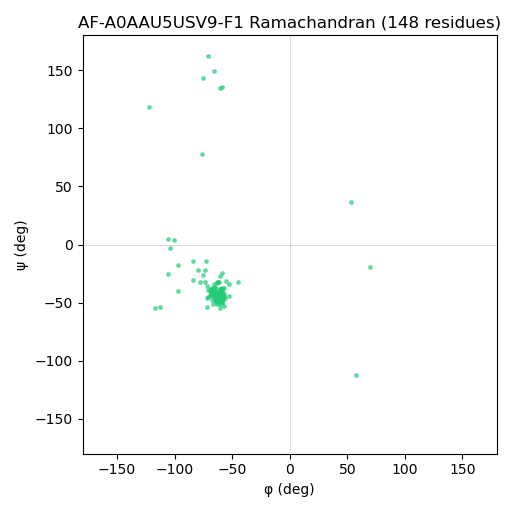1
ATOM 774 C C . VAL A 1 103 ? -2.849 -8.288 7.900 1.00 95.81 103 VAL A C 1
ATOM 776 O O . VAL A 1 103 ? -3.751 -8.424 8.721 1.00 95.81 103 VAL A O 1
ATOM 779 N N . SER A 1 104 ? -2.874 -8.888 6.714 1.00 94.62 104 SER A N 1
ATOM 780 C CA . SER A 1 104 ? -4.054 -9.561 6.166 1.00 94.62 104 SER A CA 1
ATOM 781 C C . SER A 1 104 ? -4.321 -10.949 6.760 1.00 94.62 104 SER A C 1
ATOM 783 O O . SER A 1 104 ? -5.484 -11.343 6.877 1.00 94.62 104 SER A O 1
ATOM 785 N N . TRP A 1 105 ? -3.274 -11.692 7.136 1.00 95.06 105 TRP A N 1
ATOM 786 C CA . TRP A 1 105 ? -3.400 -13.063 7.656 1.00 95.06 105 TRP A CA 1
ATOM 787 C C . TRP A 1 105 ? -3.187 -13.187 9.161 1.00 95.06 105 TRP A C 1
ATOM 789 O O . TRP A 1 105 ? -3.729 -14.112 9.757 1.00 95.06 105 TRP A O 1
ATOM 799 N N . ARG A 1 106 ? -2.436 -12.283 9.800 1.00 95.50 106 ARG A N 1
ATOM 800 C CA . ARG A 1 106 ? -2.145 -12.381 11.239 1.00 95.50 106 ARG A CA 1
ATOM 801 C C . ARG A 1 106 ? -2.793 -11.272 12.052 1.00 95.50 106 ARG A C 1
ATOM 803 O O . ARG A 1 106 ? -3.490 -11.572 13.019 1.00 95.50 106 ARG A O 1
ATOM 810 N N . HIS A 1 107 ? -2.554 -10.013 11.685 1.00 95.00 107 HIS A N 1
ATOM 811 C CA . HIS A 1 107 ? -3.052 -8.859 12.445 1.00 95.00 107 HIS A CA 1
ATOM 812 C C . HIS A 1 107 ? -4.575 -8.754 12.367 1.00 95.00 107 HIS A C 1
ATOM 814 O O . HIS A 1 107 ? -5.242 -8.618 13.388 1.00 95.00 107 HIS A O 1
ATOM 820 N N . TRP A 1 108 ? -5.131 -8.866 11.160 1.00 92.94 108 TRP A N 1
ATOM 821 C CA . TRP A 1 108 ? -6.556 -8.685 10.937 1.00 92.94 108 TRP A CA 1
ATOM 822 C C . TRP A 1 108 ? -7.411 -9.740 11.663 1.00 92.94 108 TRP A C 1
ATOM 824 O O . TRP A 1 108 ? -8.287 -9.339 12.428 1.00 92.94 108 TRP A O 1
ATOM 834 N N . PRO A 1 109 ? -7.135 -11.059 11.560 1.00 92.25 109 PRO A N 1
ATOM 835 C CA . PRO A 1 109 ? -7.840 -12.047 12.377 1.00 92.25 109 PRO A CA 1
ATOM 836 C C . PRO A 1 109 ? -7.687 -11.809 13.881 1.00 92.25 109 PRO A C 1
ATO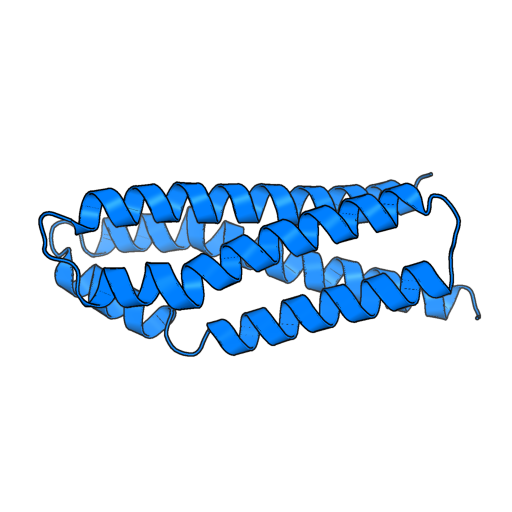M 838 O O . PRO A 1 109 ? -8.658 -11.945 14.612 1.00 92.25 109 PRO A O 1
ATOM 841 N N . GLN A 1 110 ? -6.505 -11.385 14.349 1.00 94.06 110 GLN A N 1
ATOM 842 C CA . GLN A 1 110 ? -6.302 -11.068 15.765 1.00 94.06 110 GLN A CA 1
ATOM 843 C C . GLN A 1 110 ? -7.231 -9.947 16.247 1.00 94.06 110 GLN A C 1
ATOM 845 O O . GLN A 1 110 ? -7.730 -10.026 17.362 1.00 94.06 110 GLN A O 1
ATOM 850 N N . ARG A 1 111 ? -7.493 -8.923 15.425 1.00 93.69 111 ARG A N 1
ATOM 851 C CA . ARG A 1 111 ? -8.416 -7.834 15.782 1.00 93.69 111 ARG A CA 1
ATOM 852 C C . ARG A 1 111 ? -9.861 -8.286 15.924 1.00 93.69 111 ARG A C 1
ATOM 854 O O . ARG A 1 111 ? -10.552 -7.761 16.785 1.00 93.69 111 ARG A O 1
ATOM 861 N N . VAL A 1 112 ? -10.307 -9.223 15.089 1.00 90.69 112 VAL A N 1
ATOM 862 C CA . VAL A 1 112 ? -11.691 -9.728 15.126 1.00 90.69 112 VAL A CA 1
ATOM 863 C C . VAL A 1 112 ? -11.994 -10.412 16.462 1.00 90.69 112 VAL A C 1
ATOM 865 O O . VAL A 1 112 ? -13.116 -10.329 16.945 1.00 90.69 112 VAL A O 1
ATOM 868 N N . PHE A 1 113 ? -10.989 -11.043 17.074 1.00 91.44 113 PHE A N 1
ATOM 869 C CA . PHE A 1 113 ? -11.113 -11.730 18.364 1.00 91.44 113 PHE A CA 1
ATOM 870 C C . PHE A 1 113 ? -10.575 -10.921 19.553 1.00 91.44 113 PHE A C 1
ATOM 872 O O . PHE A 1 113 ? -10.518 -11.443 20.664 1.00 91.44 113 PHE A O 1
ATOM 879 N N . ALA A 1 114 ? -10.133 -9.680 19.336 1.00 93.81 114 ALA A N 1
ATOM 880 C CA . ALA A 1 114 ? -9.520 -8.874 20.383 1.00 93.81 114 ALA A CA 1
ATOM 881 C C . ALA A 1 114 ? -10.564 -8.337 21.365 1.00 93.81 114 ALA A C 1
ATOM 883 O O . ALA A 1 114 ? -11.649 -7.904 20.978 1.00 93.81 114 ALA A O 1
ATOM 884 N N . THR A 1 115 ? -10.194 -8.284 22.640 1.00 93.44 115 THR A N 1
ATOM 885 C CA . THR A 1 115 ? -10.993 -7.614 23.669 1.00 93.44 115 THR A CA 1
ATOM 886 C C . THR A 1 115 ? -10.948 -6.090 23.509 1.00 93.44 115 THR A C 1
ATOM 888 O O . THR A 1 115 ? -10.029 -5.524 22.904 1.00 93.44 115 THR A O 1
ATOM 891 N N . ALA A 1 116 ? -11.899 -5.390 24.137 1.00 90.31 116 ALA A N 1
ATOM 892 C CA . ALA A 1 116 ? -11.924 -3.926 24.168 1.00 90.31 116 ALA A CA 1
ATOM 893 C C . ALA A 1 116 ? -10.620 -3.308 24.716 1.00 90.31 116 ALA A C 1
ATOM 895 O O . ALA A 1 116 ? -10.209 -2.237 24.268 1.00 90.31 116 ALA A O 1
ATOM 896 N N . ALA A 1 117 ? -9.943 -4.000 25.639 1.00 93.31 117 ALA A N 1
ATOM 897 C CA . ALA A 1 117 ? -8.673 -3.565 26.215 1.00 93.31 117 ALA A CA 1
ATOM 898 C C . ALA A 1 117 ? -7.482 -3.720 25.246 1.00 93.31 117 ALA A C 1
ATOM 900 O O . ALA A 1 117 ? -6.556 -2.908 25.266 1.00 93.31 117 ALA A O 1
ATOM 901 N N . GLU A 1 118 ? -7.499 -4.728 24.369 1.00 94.81 118 GLU A N 1
ATOM 902 C CA . GLU A 1 118 ? -6.413 -5.009 23.416 1.00 94.81 118 GLU A CA 1
ATOM 903 C C . GLU A 1 118 ? -6.521 -4.178 22.127 1.00 94.81 118 GLU A C 1
ATOM 905 O O . GLU A 1 118 ? -5.506 -3.826 21.510 1.00 94.81 118 GLU A O 1
ATOM 910 N N . LEU A 1 119 ? -7.748 -3.830 21.721 1.00 92.69 119 LEU A N 1
ATOM 911 C CA . LEU A 1 119 ? -8.036 -3.123 20.469 1.00 92.69 119 LEU A CA 1
ATOM 912 C C . LEU A 1 119 ? -7.224 -1.829 20.264 1.00 92.69 119 LEU A C 1
ATOM 914 O O . LEU A 1 119 ? -6.677 -1.658 19.168 1.00 92.69 119 LEU A O 1
ATOM 918 N N . PRO A 1 120 ? -7.057 -0.930 21.258 1.00 92.56 120 PRO A N 1
ATOM 919 C CA . PRO A 1 120 ? -6.289 0.300 21.068 1.00 92.56 120 PRO A CA 1
ATOM 920 C C . PRO A 1 120 ? -4.826 0.044 20.685 1.00 92.56 120 PRO A C 1
ATOM 922 O O . PRO A 1 120 ? -4.261 0.759 19.853 1.00 92.56 120 PRO A O 1
ATOM 925 N N . ALA A 1 121 ? -4.199 -0.985 21.262 1.00 95.75 121 ALA A N 1
ATOM 926 C CA . ALA A 1 121 ? -2.822 -1.347 20.936 1.00 95.75 121 ALA A CA 1
ATOM 927 C C . ALA A 1 121 ? -2.714 -1.901 19.508 1.00 95.75 121 ALA A C 1
ATOM 929 O O . ALA A 1 121 ? -1.817 -1.510 18.754 1.00 95.75 121 ALA A O 1
ATOM 930 N N . LEU A 1 122 ? -3.662 -2.750 19.104 1.00 95.31 122 LEU A N 1
ATOM 931 C CA . LEU A 1 122 ? -3.716 -3.302 17.751 1.00 95.31 122 LEU A CA 1
ATOM 932 C C . LEU A 1 122 ? -3.982 -2.225 16.693 1.00 95.31 122 LEU A C 1
ATOM 934 O O . LEU A 1 122 ? -3.339 -2.246 15.642 1.00 95.31 122 LEU A O 1
ATOM 938 N N . GLN A 1 123 ? -4.856 -1.254 16.974 1.00 92.88 123 GLN A N 1
ATOM 939 C CA . GLN A 1 123 ? -5.116 -0.111 16.092 1.00 92.88 123 GLN A CA 1
ATOM 940 C C . GLN A 1 123 ? -3.860 0.743 15.890 1.00 92.88 123 GLN A C 1
ATOM 942 O O . GLN A 1 123 ? -3.503 1.035 14.749 1.00 92.88 123 GLN A O 1
ATOM 947 N N . ARG A 1 124 ? -3.135 1.089 16.967 1.00 94.81 124 ARG A N 1
ATOM 948 C CA . ARG A 1 124 ? -1.856 1.817 16.852 1.00 94.81 124 ARG A CA 1
ATOM 949 C C . ARG A 1 124 ? -0.856 1.052 15.992 1.00 94.81 124 ARG A C 1
ATOM 951 O O . ARG A 1 124 ? -0.256 1.626 15.087 1.00 94.81 124 ARG A O 1
ATOM 958 N N . ARG A 1 125 ? -0.720 -0.257 16.229 1.00 96.75 125 ARG A N 1
ATOM 959 C CA . ARG A 1 125 ? 0.164 -1.114 15.433 1.00 96.75 125 ARG A CA 1
ATOM 960 C C . ARG A 1 125 ? -0.238 -1.134 13.959 1.00 96.75 125 ARG A C 1
ATOM 962 O O . ARG A 1 125 ? 0.638 -1.095 13.103 1.00 96.75 125 ARG A O 1
ATOM 969 N N . LEU A 1 126 ? -1.536 -1.169 13.655 1.00 94.88 126 LEU A N 1
ATOM 970 C CA . LEU A 1 126 ? -2.011 -1.116 12.274 1.00 94.88 126 LEU A CA 1
ATOM 971 C C . LEU A 1 126 ? -1.665 0.212 11.602 1.00 94.88 126 LEU A C 1
ATOM 973 O O . LEU A 1 126 ? -1.211 0.192 10.466 1.00 94.88 126 LEU A O 1
ATOM 977 N N . ILE A 1 127 ? -1.847 1.343 12.289 1.00 95.31 127 ILE A N 1
ATOM 978 C CA . ILE A 1 127 ? -1.498 2.665 11.748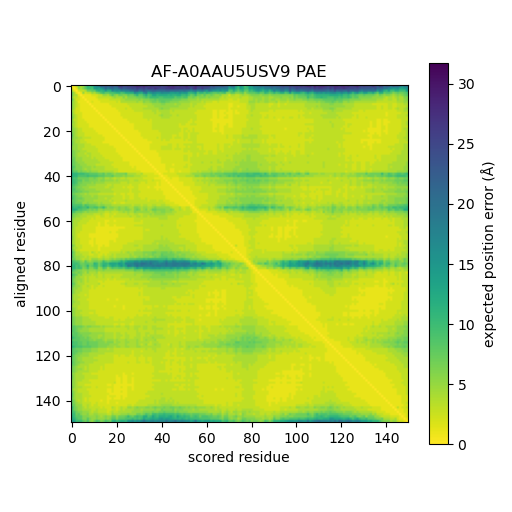 1.00 95.31 127 ILE A CA 1
ATOM 979 C C . ILE A 1 127 ? -0.010 2.716 11.397 1.00 95.31 127 ILE A C 1
ATOM 981 O O . ILE A 1 127 ? 0.336 3.157 10.303 1.00 95.31 127 ILE A O 1
ATOM 985 N N . ILE A 1 128 ? 0.858 2.215 12.281 1.00 97.94 128 ILE A N 1
ATOM 986 C CA . ILE A 1 128 ? 2.302 2.145 12.027 1.00 97.94 128 ILE A CA 1
ATOM 987 C C . ILE A 1 128 ? 2.575 1.282 10.792 1.00 97.94 128 ILE A C 1
ATOM 989 O O . ILE A 1 128 ? 3.165 1.768 9.835 1.00 97.94 128 ILE A O 1
ATOM 993 N N . LEU A 1 129 ? 2.079 0.039 10.765 1.00 97.81 129 LEU A N 1
ATOM 994 C CA . LEU A 1 129 ? 2.304 -0.890 9.651 1.00 97.81 129 LEU A CA 1
ATOM 995 C C . LEU A 1 129 ? 1.788 -0.339 8.318 1.00 97.81 129 LEU A C 1
ATOM 997 O O . LEU A 1 129 ? 2.482 -0.418 7.309 1.00 97.81 129 LEU A O 1
ATOM 1001 N N . ALA A 1 130 ? 0.589 0.238 8.312 1.00 96.06 130 ALA A N 1
ATOM 1002 C CA . ALA A 1 130 ? -0.020 0.789 7.112 1.00 96.06 130 ALA A CA 1
ATOM 1003 C C . ALA A 1 130 ? 0.722 2.039 6.617 1.00 96.06 130 ALA A C 1
ATOM 1005 O O . ALA A 1 130 ? 0.923 2.185 5.415 1.00 96.06 130 ALA A O 1
ATOM 1006 N N . THR A 1 131 ? 1.188 2.902 7.524 1.00 98.06 131 THR A N 1
ATOM 1007 C CA . THR A 1 131 ? 1.994 4.079 7.162 1.00 98.06 131 THR A CA 1
ATOM 1008 C C . THR A 1 131 ? 3.372 3.668 6.644 1.00 98.06 131 THR A C 1
ATOM 1010 O O . THR A 1 131 ? 3.830 4.207 5.641 1.00 98.06 131 THR A O 1
ATOM 1013 N N . THR A 1 132 ? 4.018 2.672 7.260 1.00 98.44 132 THR A N 1
ATOM 1014 C CA . THR A 1 132 ? 5.280 2.108 6.760 1.00 98.44 132 THR A CA 1
ATOM 1015 C C . THR A 1 132 ? 5.097 1.505 5.370 1.00 98.44 132 THR A C 1
ATOM 1017 O O . THR A 1 132 ? 5.874 1.803 4.468 1.00 98.44 132 THR A O 1
ATOM 1020 N N . MET A 1 133 ? 4.050 0.704 5.166 1.00 98.06 133 MET A N 1
ATOM 1021 C CA . MET A 1 133 ? 3.729 0.110 3.867 1.00 98.06 133 MET A CA 1
ATOM 1022 C C . MET A 1 133 ? 3.460 1.176 2.800 1.00 98.06 133 MET A C 1
ATOM 1024 O O . MET A 1 133 ? 3.970 1.063 1.688 1.00 98.06 133 MET A O 1
ATOM 1028 N N . LEU A 1 134 ? 2.727 2.238 3.152 1.00 98.38 134 LEU A N 1
ATOM 1029 C CA . LEU A 1 134 ? 2.512 3.388 2.279 1.00 98.38 134 LEU A CA 1
ATOM 1030 C C . LEU A 1 134 ? 3.833 4.084 1.927 1.00 98.38 134 LE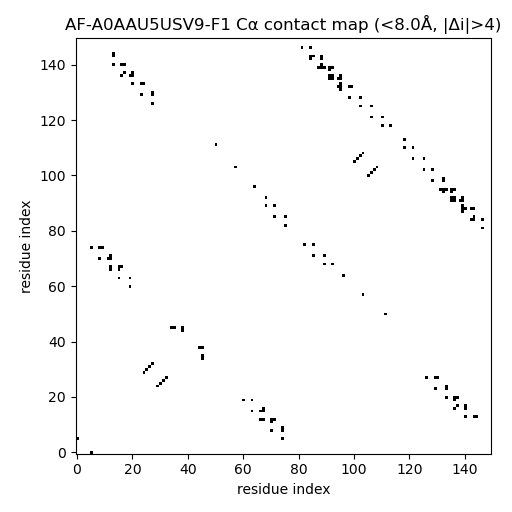U A C 1
ATOM 1032 O O . LEU A 1 134 ? 4.053 4.393 0.762 1.00 98.38 134 LEU A O 1
ATOM 1036 N N . GLY A 1 135 ? 4.715 4.303 2.905 1.00 98.44 135 GLY A N 1
ATOM 1037 C CA . GLY A 1 135 ? 6.027 4.911 2.680 1.00 98.44 135 GLY A CA 1
ATOM 1038 C C . GLY A 1 135 ? 6.907 4.080 1.746 1.00 98.44 135 GLY A C 1
ATOM 1039 O O . GLY A 1 135 ? 7.479 4.620 0.805 1.00 98.44 135 GLY A O 1
ATOM 1040 N N . LEU A 1 136 ? 6.960 2.760 1.947 1.00 98.44 136 LEU A N 1
ATOM 1041 C CA . LEU A 1 136 ? 7.723 1.839 1.097 1.00 98.44 136 LEU A CA 1
ATOM 1042 C C . LEU A 1 136 ? 7.188 1.806 -0.339 1.00 98.44 136 LEU A C 1
ATOM 1044 O O . LEU A 1 136 ? 7.957 1.951 -1.288 1.00 98.44 136 LEU A O 1
ATOM 1048 N N . ALA A 1 137 ? 5.871 1.647 -0.504 1.00 97.69 137 ALA A N 1
ATOM 1049 C CA . ALA A 1 137 ? 5.237 1.621 -1.819 1.00 97.69 137 ALA A CA 1
ATOM 1050 C C . ALA A 1 137 ? 5.337 2.984 -2.526 1.00 97.69 137 ALA A C 1
ATOM 1052 O O . ALA A 1 137 ? 5.615 3.042 -3.722 1.00 97.69 137 ALA A O 1
ATOM 1053 N N . GLY A 1 138 ? 5.167 4.080 -1.782 1.00 97.69 138 GLY A N 1
ATOM 1054 C CA . GLY A 1 138 ? 5.315 5.446 -2.279 1.00 97.69 138 GLY A CA 1
ATOM 1055 C C . GLY A 1 138 ? 6.740 5.747 -2.735 1.00 97.69 138 GLY A C 1
ATOM 1056 O O . GLY A 1 138 ? 6.927 6.306 -3.813 1.00 97.69 138 GLY A O 1
ATOM 1057 N N . LEU A 1 139 ? 7.748 5.312 -1.974 1.00 97.56 139 LEU A N 1
ATOM 1058 C CA . LEU A 1 139 ? 9.151 5.436 -2.365 1.00 97.56 139 LEU A CA 1
ATOM 1059 C C . LEU A 1 139 ? 9.463 4.600 -3.612 1.00 97.56 139 LEU A C 1
ATOM 1061 O O . LEU A 1 139 ? 10.093 5.102 -4.537 1.00 97.56 139 LEU A O 1
ATOM 1065 N N . ALA A 1 140 ? 8.984 3.354 -3.681 1.00 95.56 140 ALA A N 1
ATOM 1066 C CA . ALA A 1 140 ? 9.162 2.507 -4.861 1.00 95.56 140 ALA A CA 1
ATOM 1067 C C . ALA A 1 140 ? 8.519 3.124 -6.118 1.00 95.56 140 ALA A C 1
ATOM 1069 O O . ALA A 1 140 ? 9.103 3.078 -7.203 1.00 95.56 140 ALA A O 1
ATOM 1070 N N . PHE A 1 141 ? 7.339 3.734 -5.970 1.00 95.12 141 PHE A N 1
ATOM 1071 C CA . PHE A 1 141 ? 6.678 4.488 -7.032 1.00 95.12 141 PHE A CA 1
ATOM 1072 C C . PHE A 1 141 ? 7.504 5.709 -7.458 1.00 95.12 141 PHE A C 1
ATOM 1074 O O . PHE A 1 141 ? 7.806 5.846 -8.642 1.00 95.12 141 PHE A O 1
ATOM 1081 N N . ALA A 1 142 ? 7.927 6.550 -6.509 1.00 94.44 142 ALA A N 1
ATOM 1082 C CA . ALA A 1 142 ? 8.709 7.753 -6.789 1.00 94.44 142 ALA A CA 1
ATOM 1083 C C . ALA A 1 142 ? 10.035 7.427 -7.493 1.00 94.44 142 ALA A C 1
ATOM 1085 O O . ALA A 1 142 ? 10.361 8.052 -8.497 1.00 94.44 142 ALA A O 1
ATOM 1086 N N . LEU A 1 143 ? 10.753 6.395 -7.037 1.00 91.94 143 LEU A N 1
ATOM 1087 C CA . LEU A 1 143 ? 11.957 5.892 -7.707 1.00 91.94 143 LEU A CA 1
ATOM 1088 C C . LEU A 1 143 ? 11.665 5.431 -9.137 1.00 91.94 143 LEU A C 1
ATOM 1090 O O . LEU A 1 143 ? 12.471 5.658 -10.031 1.00 91.94 143 LEU A O 1
ATOM 1094 N N . GLY A 1 144 ? 10.509 4.803 -9.368 1.00 87.69 144 GLY A N 1
ATOM 1095 C CA . GLY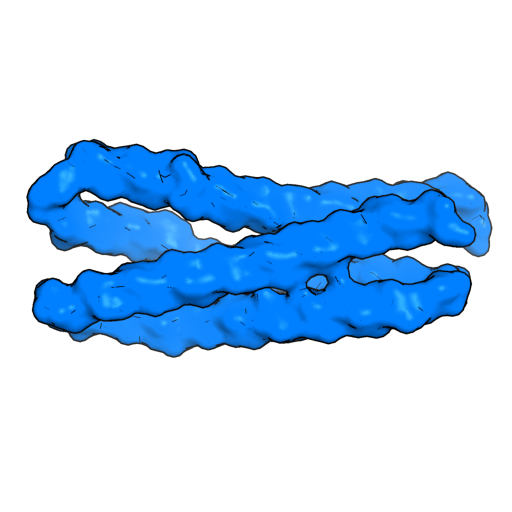 A 1 144 ? 10.084 4.395 -10.704 1.00 87.69 144 GLY A CA 1
ATOM 1096 C C . GLY A 1 144 ? 9.842 5.566 -11.652 1.00 87.69 144 GLY A C 1
ATOM 1097 O O . GLY A 1 144 ? 10.184 5.456 -12.821 1.00 87.69 144 GLY A O 1
ATOM 1098 N N . VAL A 1 145 ? 9.289 6.672 -11.152 1.00 88.06 145 VAL A N 1
ATOM 1099 C CA . VAL A 1 145 ? 9.097 7.902 -11.935 1.00 88.06 145 VAL A CA 1
ATOM 1100 C C . VAL A 1 145 ? 10.437 8.593 -12.189 1.00 88.06 145 VAL A C 1
ATOM 1102 O O . VAL A 1 145 ? 10.731 8.962 -13.321 1.00 88.06 145 VAL A O 1
ATOM 1105 N N . LEU A 1 146 ? 11.279 8.717 -11.159 1.00 87.25 146 LEU A N 1
ATOM 1106 C CA . LEU A 1 146 ? 12.594 9.356 -11.267 1.00 87.25 146 LEU A CA 1
ATOM 1107 C C . LEU A 1 146 ? 13.542 8.608 -12.209 1.00 87.25 146 LEU A C 1
ATOM 1109 O O . LEU A 1 146 ? 14.324 9.251 -12.898 1.00 87.25 146 LEU A O 1
ATOM 1113 N N . ALA A 1 147 ? 13.446 7.277 -12.282 1.00 83.44 147 ALA A N 1
ATOM 1114 C CA . ALA A 1 147 ? 14.257 6.462 -13.186 1.00 83.44 147 ALA A CA 1
ATOM 1115 C C . ALA A 1 147 ? 14.077 6.822 -14.668 1.00 83.44 147 ALA A C 1
ATOM 1117 O O . ALA A 1 147 ? 14.979 6.581 -15.454 1.00 83.44 147 ALA A O 1
ATOM 1118 N N . VAL A 1 148 ? 12.939 7.412 -15.052 1.00 77.88 148 VAL A N 1
ATOM 1119 C CA . VAL A 1 148 ? 12.681 7.856 -16.436 1.00 77.88 148 VAL A CA 1
ATOM 1120 C C . 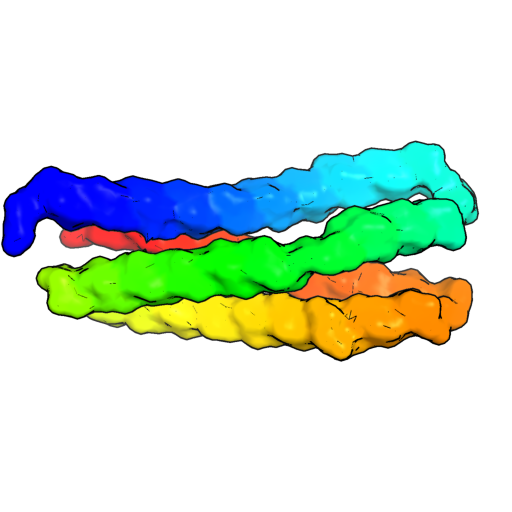VAL A 1 148 ? 13.500 9.105 -16.800 1.00 77.88 148 VAL A C 1
ATOM 1122 O O . VAL A 1 148 ? 13.604 9.462 -17.970 1.00 77.88 148 VAL A O 1
ATOM 1125 N N . HIS A 1 149 ? 14.0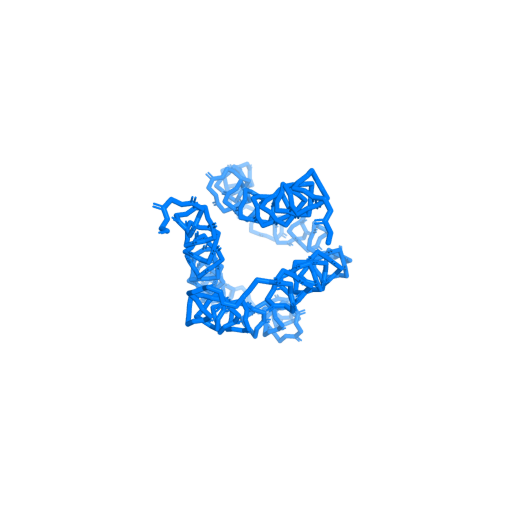74 9.786 -15.807 1.00 77.12 149 HIS A N 1
ATOM 1126 C CA . HIS A 1 149 ? 14.864 11.006 -15.979 1.00 77.12 149 HIS A CA 1
ATOM 1127 C C . HIS A 1 149 ? 16.378 10.789 -15.821 1.00 77.12 149 HIS A C 1
ATOM 1129 O O . HIS A 1 149 ? 17.119 11.773 -15.821 1.00 77.12 149 HIS A O 1
ATOM 1135 N N . LEU A 1 150 ? 16.823 9.539 -15.652 1.00 72.88 150 LEU A N 1
ATOM 1136 C CA . LEU A 1 150 ? 18.229 9.138 -15.529 1.00 72.88 150 LEU A CA 1
ATOM 1137 C C . LEU A 1 150 ? 18.693 8.457 -16.816 1.00 72.88 150 LEU A C 1
ATOM 1139 O O . LEU A 1 150 ? 19.819 8.766 -17.258 1.00 72.88 150 LEU A O 1
#

Sequence (150 aa):
MSSGALAGLAIIHAGLAAAWVGGMAYSLFVVQPKLKRYFGKDQDGREQLTAVIASGNRWKVIGLIAAIALTGAAMLAIDHAHWWIHALKGLLLLIATGIFWYVSWRHWPQRVFATAAELPALQRRLIILATTMLGLAGLAFALGVLAVHL

Nearest PDB structures (foldseek):
  6egc-assembly1_A  TM=7.127E-01  e=5.625E-01  synthetic construct
  8uao-assembly1_B  TM=5.113E-01  e=4.727E+00  synthetic construct
  7xge-assembly3_E  TM=4.037E-01  e=5.789E+00  synthetic construct